Protein AF-A0A8S3K0F6-F1 (afdb_monomer_lite)

pLDDT: mean 71.6, std 8.99, range [44.22, 84.94]

Sequence (90 aa):
YFKNGKYVQFVLECRVHPSNIKVIGRETLGARTTIDSNVSNEEIAWVIETNAKKIVDFNDVDAEMICTGIMMRVTEQHPQSLPDSKWWSD

Secondary structure (DSSP, 8-state):
---TT-EEEEEEEEEE-GGGEEEEEETTTT-SS-S-SSS-TTT-EEEE--TTS--B-TT-TT-SEEEEEEEEEEESS-GGGS-S-GGG--

Radius of gyration: 16.3 Å; chains: 1; bounding box: 35×34×43 Å

Foldseek 3Di:
DDDPQKDKDKDWDKDADPVQFDFPAQPCPPDPDDPDPVDDSRRHTDGGDCVPPDQEDQPDPPRRMYGPDMDMDMDSDDPVPDPDDPVPDD

Organism: NCBI:txid392030

Structure (mmCIF, N/CA/C/O backbone):
data_AF-A0A8S3K0F6-F1
#
_entry.id   AF-A0A8S3K0F6-F1
#
loop_
_atom_site.group_PDB
_atom_site.id
_atom_site.type_symbol
_atom_site.label_atom_id
_atom_site.label_alt_id
_atom_site.label_comp_id
_atom_site.label_asym_id
_atom_site.label_entity_id
_atom_site.label_seq_id
_atom_site.pdbx_PDB_ins_code
_atom_site.Cartn_x
_atom_site.Cartn_y
_atom_site.Cartn_z
_atom_site.occupancy
_atom_site.B_iso_or_equiv
_atom_site.auth_seq_id
_atom_site.auth_comp_id
_atom_site.auth_asym_id
_atom_site.auth_atom_id
_atom_site.pdbx_PDB_model_num
ATOM 1 N N . TYR A 1 1 ? -3.940 16.821 19.907 1.00 49.62 1 TYR A N 1
ATOM 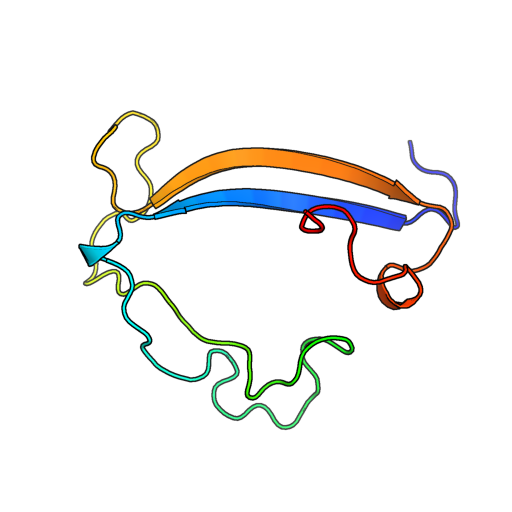2 C CA . TYR A 1 1 ? -5.409 16.867 20.054 1.00 49.62 1 TYR A CA 1
ATOM 3 C C . TYR A 1 1 ? -6.036 15.550 19.590 1.00 49.62 1 TYR A C 1
ATOM 5 O O . TYR A 1 1 ? -6.688 15.516 18.561 1.00 49.62 1 TYR A O 1
ATOM 13 N N . PHE A 1 2 ? -5.874 14.468 20.359 1.00 53.97 2 PHE A N 1
ATOM 14 C CA . PHE A 1 2 ? -6.688 13.248 20.246 1.00 53.97 2 PHE A CA 1
ATOM 15 C C . PHE A 1 2 ? -6.917 12.735 21.672 1.00 53.97 2 PHE A C 1
ATOM 17 O O . PHE A 1 2 ? -5.980 12.729 22.469 1.00 53.97 2 PHE A O 1
ATOM 24 N N . LYS A 1 3 ? -8.167 12.429 22.040 1.00 53.00 3 LYS A N 1
ATOM 25 C CA . LYS A 1 3 ? -8.486 11.887 23.373 1.00 53.00 3 LYS A CA 1
ATOM 26 C C . LYS A 1 3 ? -7.981 10.440 23.452 1.00 53.00 3 LYS A C 1
ATOM 28 O O . LYS A 1 3 ? -8.046 9.734 22.447 1.00 53.00 3 LYS A O 1
ATOM 33 N N . ASN A 1 4 ? -7.516 10.003 24.625 1.00 61.34 4 ASN A N 1
ATOM 34 C CA . ASN A 1 4 ? -7.183 8.594 24.867 1.00 61.34 4 ASN A CA 1
ATOM 35 C C . ASN A 1 4 ? -8.368 7.698 24.459 1.00 61.34 4 ASN A C 1
ATOM 37 O O . ASN A 1 4 ? -9.505 8.006 24.813 1.00 61.34 4 ASN A O 1
ATOM 41 N N . GLY A 1 5 ? -8.094 6.626 23.708 1.00 65.38 5 GLY A N 1
ATOM 42 C CA . GLY A 1 5 ? -9.101 5.677 23.209 1.00 65.38 5 GLY A CA 1
ATOM 43 C C . GLY A 1 5 ? -9.552 5.885 21.758 1.00 65.38 5 GLY A C 1
ATOM 44 O O . GLY A 1 5 ? -10.243 5.027 21.224 1.00 65.38 5 GLY A O 1
ATOM 45 N N . LYS A 1 6 ? -9.139 6.974 21.094 1.00 76.75 6 LYS A N 1
ATOM 46 C CA . LYS A 1 6 ? -9.443 7.199 19.672 1.00 76.75 6 LYS A CA 1
ATOM 47 C C . LYS A 1 6 ? -8.344 6.650 18.770 1.00 76.75 6 LYS A C 1
ATOM 49 O O . LYS A 1 6 ? -7.170 6.958 18.972 1.00 76.75 6 LYS A O 1
ATOM 54 N N . TYR A 1 7 ? -8.734 5.917 17.734 1.00 79.88 7 TYR A N 1
ATOM 55 C CA . TYR A 1 7 ? -7.855 5.479 16.656 1.00 79.88 7 TYR A CA 1
ATOM 56 C C . TYR A 1 7 ? -7.976 6.424 15.464 1.00 79.88 7 TYR A C 1
ATOM 58 O O . TYR A 1 7 ? -9.055 6.928 15.143 1.00 79.88 7 TYR A O 1
ATOM 66 N N . VAL A 1 8 ? -6.852 6.650 14.794 1.00 81.00 8 VAL A N 1
ATOM 67 C CA . VAL A 1 8 ? -6.780 7.423 13.556 1.00 81.00 8 VAL A CA 1
ATOM 68 C C . VAL A 1 8 ? -6.366 6.470 12.447 1.00 81.00 8 VAL A C 1
ATOM 70 O O . VAL A 1 8 ? -5.366 5.769 12.581 1.00 81.00 8 VAL A O 1
ATOM 73 N N . GLN A 1 9 ? -7.135 6.438 11.365 1.00 77.50 9 GLN A N 1
ATOM 74 C CA . GLN A 1 9 ? -6.801 5.678 10.166 1.00 77.50 9 GLN A CA 1
ATOM 75 C C . GLN A 1 9 ? -6.538 6.635 9.015 1.00 77.50 9 GLN A C 1
ATOM 77 O O . GLN A 1 9 ? -7.325 7.554 8.778 1.00 77.50 9 GLN A O 1
ATOM 82 N N . PHE A 1 10 ? -5.446 6.379 8.303 1.00 81.19 10 PHE A N 1
ATOM 83 C CA . PHE A 1 10 ? -5.091 7.065 7.072 1.00 81.19 10 PHE A CA 1
ATOM 84 C C . PHE A 1 10 ? -5.240 6.104 5.899 1.00 81.19 10 PHE A C 1
ATOM 86 O O . PHE A 1 10 ? -4.906 4.926 6.014 1.00 81.19 10 PHE A O 1
ATOM 93 N N . VAL A 1 11 ? -5.726 6.622 4.779 1.00 80.81 11 VAL A N 1
ATOM 94 C CA . VAL A 1 11 ? -5.765 5.929 3.495 1.00 80.81 11 VAL A CA 1
ATOM 95 C C . VAL A 1 11 ? -4.995 6.776 2.495 1.00 80.81 11 VAL A C 1
ATOM 97 O O . VAL A 1 11 ? -5.314 7.951 2.313 1.00 80.81 11 VAL A O 1
ATOM 100 N N . LEU A 1 12 ? -3.981 6.180 1.869 1.00 82.44 12 LEU A N 1
ATOM 101 C CA . LEU A 1 12 ? -3.262 6.789 0.758 1.00 82.44 12 LEU A CA 1
ATOM 102 C C . LEU A 1 12 ? -3.971 6.409 -0.542 1.00 82.44 12 LEU A C 1
ATOM 104 O O . LEU A 1 12 ? -4.052 5.231 -0.882 1.00 82.44 12 LEU A O 1
ATOM 108 N N . GLU A 1 13 ? -4.473 7.405 -1.262 1.00 80.25 13 GLU A N 1
ATOM 109 C CA . GLU A 1 13 ? -4.957 7.217 -2.624 1.00 80.25 13 GLU A CA 1
ATOM 110 C C . GLU A 1 13 ? -3.781 7.427 -3.585 1.00 80.25 13 GLU A C 1
ATOM 112 O O . GLU A 1 13 ? -3.110 8.465 -3.558 1.0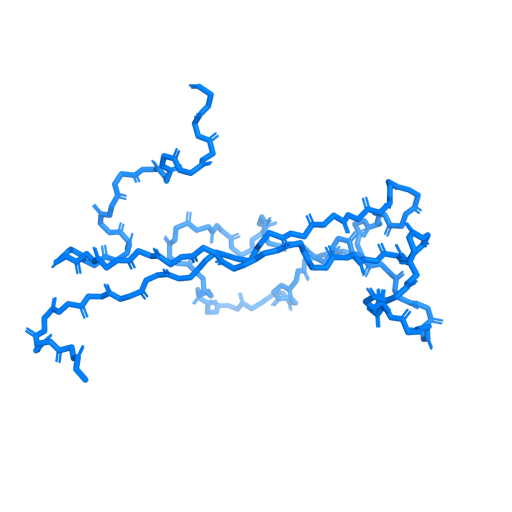0 80.25 13 GLU A O 1
ATOM 117 N N . CYS A 1 14 ? -3.513 6.428 -4.424 1.00 78.81 14 CYS A N 1
ATOM 118 C CA . CYS A 1 14 ? -2.493 6.507 -5.460 1.00 78.81 14 CYS A CA 1
ATOM 119 C C . CYS A 1 14 ? -3.043 6.015 -6.800 1.00 78.81 14 CYS A C 1
ATOM 121 O O . CYS A 1 14 ? -3.898 5.131 -6.861 1.00 78.81 14 CYS A O 1
ATOM 123 N N . ARG A 1 15 ? -2.539 6.599 -7.887 1.00 75.50 15 ARG A N 1
ATOM 124 C CA . ARG A 1 15 ? -2.747 6.132 -9.259 1.00 75.50 15 ARG A CA 1
ATOM 125 C C . ARG A 1 15 ? -1.440 5.558 -9.771 1.00 75.50 15 ARG A C 1
ATOM 127 O O . ARG A 1 15 ? -0.387 6.157 -9.574 1.00 75.50 15 ARG A O 1
ATOM 134 N N . VAL A 1 16 ? -1.524 4.415 -10.434 1.00 76.62 16 VAL A N 1
ATOM 135 C CA . VAL A 1 16 ? -0.378 3.720 -11.022 1.00 76.62 16 VAL A CA 1
ATOM 136 C C . VAL A 1 16 ? -0.719 3.443 -12.474 1.00 76.62 16 VAL A C 1
ATOM 138 O O . VAL A 1 16 ? -1.806 2.935 -12.763 1.00 76.62 16 VAL A O 1
ATOM 141 N N . HIS A 1 17 ? 0.183 3.778 -13.395 1.00 74.06 17 HIS A N 1
ATOM 142 C CA . HIS A 1 17 ? -0.041 3.454 -14.799 1.00 74.06 17 HIS A CA 1
ATOM 143 C C . HIS A 1 17 ? -0.062 1.920 -14.978 1.00 74.06 17 HIS A C 1
ATOM 145 O O . HIS A 1 17 ? 0.872 1.253 -14.520 1.00 74.06 17 HIS A O 1
ATOM 151 N N . PRO A 1 18 ? -1.066 1.323 -15.655 1.00 74.25 18 PRO A N 1
ATOM 152 C CA . PRO A 1 18 ? -1.222 -0.134 -15.713 1.00 74.25 18 PRO A CA 1
ATOM 153 C C . PRO A 1 18 ? -0.003 -0.893 -16.250 1.00 74.25 18 PRO A C 1
ATOM 155 O O . PRO A 1 18 ? 0.264 -2.007 -15.814 1.00 74.25 18 PRO A O 1
ATOM 158 N N . SER A 1 19 ? 0.775 -0.289 -17.157 1.00 73.69 19 SER A N 1
ATOM 159 C CA . SER A 1 19 ? 2.007 -0.897 -17.695 1.00 73.69 19 SER A CA 1
ATOM 160 C C . SER A 1 19 ? 3.099 -1.137 -16.649 1.00 73.69 19 SER A C 1
ATOM 162 O O . SER A 1 19 ? 4.023 -1.907 -16.903 1.00 73.69 19 SER A O 1
ATOM 164 N N . ASN A 1 20 ? 3.020 -0.454 -15.506 1.00 69.56 20 ASN A N 1
ATOM 165 C CA . ASN A 1 20 ? 4.002 -0.528 -14.426 1.00 69.56 20 ASN A CA 1
ATOM 166 C C . ASN A 1 20 ? 3.553 -1.471 -13.308 1.00 69.56 20 ASN A C 1
ATOM 168 O O . ASN A 1 20 ? 4.331 -1.751 -12.395 1.00 69.56 20 ASN A O 1
ATOM 172 N N . ILE A 1 21 ? 2.321 -1.986 -13.394 1.00 72.69 21 ILE A N 1
ATOM 173 C CA . ILE A 1 21 ? 1.841 -3.011 -12.480 1.00 72.69 21 ILE A CA 1
ATOM 174 C C . ILE A 1 21 ? 2.519 -4.322 -12.865 1.00 72.69 21 ILE A C 1
ATOM 176 O O . ILE A 1 21 ? 2.196 -4.950 -13.874 1.00 72.69 21 ILE A O 1
ATOM 180 N N . LYS A 1 22 ? 3.475 -4.741 -12.043 1.00 71.19 22 LYS A N 1
ATOM 181 C CA . LYS A 1 22 ? 4.101 -6.056 -12.126 1.00 71.19 22 LYS A CA 1
ATOM 182 C C . LYS A 1 22 ? 3.990 -6.694 -10.758 1.00 71.19 22 LYS A C 1
ATOM 184 O O . LYS A 1 22 ? 4.458 -6.133 -9.775 1.00 71.19 22 LYS A O 1
ATOM 189 N N . VAL A 1 23 ? 3.371 -7.868 -10.690 1.00 68.31 23 VAL A N 1
ATOM 190 C CA . VAL A 1 23 ? 3.384 -8.671 -9.466 1.00 68.31 23 VAL A CA 1
ATOM 191 C C . VAL A 1 23 ? 4.789 -9.254 -9.333 1.00 68.31 23 VAL A C 1
ATOM 193 O O . VAL A 1 23 ? 5.140 -10.200 -10.033 1.00 68.31 23 VAL A O 1
ATOM 196 N N . ILE A 1 24 ? 5.613 -8.653 -8.475 1.00 64.12 24 ILE A N 1
ATOM 197 C CA . ILE A 1 24 ? 7.020 -9.052 -8.278 1.00 64.12 24 ILE A CA 1
ATOM 198 C C . ILE A 1 24 ? 7.114 -10.257 -7.334 1.00 64.12 24 ILE A C 1
ATOM 200 O O . ILE A 1 24 ? 8.087 -11.008 -7.353 1.00 64.12 24 ILE A O 1
ATOM 204 N N . GLY A 1 25 ? 6.074 -10.484 -6.534 1.00 67.69 25 GLY A N 1
ATOM 205 C CA . GLY A 1 25 ? 5.985 -11.589 -5.593 1.00 67.69 25 GLY A CA 1
ATOM 206 C C . GLY A 1 25 ? 5.393 -11.137 -4.267 1.00 67.69 25 GLY A C 1
ATOM 207 O O . GLY A 1 25 ? 4.900 -10.015 -4.134 1.00 67.69 25 GLY A O 1
ATOM 208 N N . ARG A 1 26 ? 5.445 -12.029 -3.278 1.00 71.50 26 ARG A N 1
ATOM 209 C CA . ARG A 1 26 ? 4.920 -11.766 -1.935 1.00 71.50 26 ARG A CA 1
ATOM 210 C C . ARG A 1 26 ? 5.734 -10.668 -1.269 1.00 71.50 26 ARG A C 1
ATOM 212 O O . ARG A 1 26 ? 6.950 -10.802 -1.127 1.00 71.50 26 ARG A O 1
ATOM 219 N N . GLU A 1 27 ? 5.056 -9.616 -0.825 1.00 70.06 27 GLU A N 1
ATOM 220 C CA . GLU A 1 27 ? 5.696 -8.503 -0.123 1.00 70.06 27 GLU A CA 1
ATOM 221 C C . GLU A 1 27 ? 6.324 -8.956 1.185 1.00 70.06 27 GLU A C 1
ATOM 223 O O . GLU A 1 27 ? 7.405 -8.518 1.572 1.00 70.06 27 GLU A O 1
ATOM 228 N N . THR A 1 28 ? 5.679 -9.927 1.817 1.00 71.00 28 THR A N 1
ATOM 229 C CA . THR A 1 28 ? 6.039 -10.418 3.139 1.00 71.00 28 THR A CA 1
ATOM 230 C C . THR A 1 28 ? 7.338 -11.220 3.165 1.00 71.00 28 THR A C 1
ATOM 232 O O . THR A 1 28 ? 7.775 -11.592 4.248 1.00 71.00 28 THR A O 1
ATOM 235 N N . LEU A 1 29 ? 7.966 -11.512 2.014 1.00 69.62 29 LEU A N 1
ATOM 236 C CA . LEU A 1 29 ? 9.194 -12.319 1.904 1.00 69.62 29 LEU A CA 1
ATOM 237 C C . LEU A 1 29 ? 9.121 -13.657 2.677 1.00 69.62 29 LEU A C 1
ATOM 239 O O . LEU A 1 29 ? 10.134 -14.172 3.148 1.00 69.62 29 LEU A O 1
ATOM 243 N N . GLY A 1 30 ? 7.919 -14.225 2.836 1.00 70.25 30 GLY A N 1
ATOM 244 C CA . GLY A 1 30 ? 7.707 -15.438 3.632 1.00 70.25 30 GLY A CA 1
ATOM 245 C C . GLY A 1 30 ? 7.794 -15.218 5.148 1.00 70.25 30 GLY A C 1
ATOM 246 O O . GLY A 1 30 ? 8.150 -16.141 5.887 1.00 70.25 30 GLY A O 1
ATOM 247 N N . ALA A 1 31 ? 7.494 -14.007 5.626 1.00 77.00 31 ALA A N 1
ATOM 248 C CA . ALA A 1 31 ? 7.436 -13.690 7.045 1.00 77.00 31 ALA A CA 1
ATOM 249 C C . ALA A 1 31 ? 6.506 -14.664 7.782 1.00 77.00 31 ALA A C 1
ATOM 251 O O . ALA A 1 31 ? 5.341 -14.844 7.426 1.00 77.00 31 ALA A O 1
ATOM 252 N N . ARG A 1 32 ? 7.039 -15.279 8.844 1.00 78.31 32 ARG A N 1
ATOM 253 C CA . ARG A 1 32 ? 6.293 -16.200 9.721 1.00 78.31 32 ARG A CA 1
ATOM 254 C C . ARG A 1 32 ? 5.417 -15.473 10.738 1.00 78.31 32 ARG A C 1
ATOM 256 O O . ARG A 1 32 ? 4.519 -16.073 11.315 1.00 78.31 32 ARG A O 1
ATOM 263 N N . THR A 1 33 ? 5.705 -14.202 10.986 1.00 84.94 33 THR A N 1
ATOM 264 C CA . THR A 1 33 ? 4.897 -13.318 11.823 1.00 84.94 33 THR A CA 1
ATOM 265 C C . THR A 1 33 ? 3.790 -12.690 10.992 1.00 84.94 33 THR A C 1
ATOM 267 O O . THR A 1 33 ? 4.044 -12.214 9.886 1.00 84.94 33 THR A O 1
ATOM 270 N N . THR A 1 34 ? 2.577 -12.658 11.536 1.00 83.19 34 THR A N 1
ATOM 271 C CA . THR A 1 34 ? 1.445 -11.932 10.952 1.00 83.19 34 THR A CA 1
ATOM 272 C C . THR A 1 34 ? 1.788 -10.449 10.833 1.00 83.19 34 THR A C 1
ATOM 274 O O . THR A 1 34 ? 2.122 -9.824 11.840 1.00 83.19 34 THR A O 1
ATOM 277 N N . ILE A 1 35 ? 1.741 -9.907 9.613 1.00 77.62 35 ILE A N 1
ATOM 278 C CA . ILE A 1 35 ? 2.019 -8.487 9.351 1.00 77.62 35 ILE A CA 1
ATOM 279 C C . ILE A 1 35 ? 0.746 -7.659 9.531 1.00 77.62 35 ILE A C 1
ATOM 281 O O . ILE A 1 35 ? 0.761 -6.665 10.253 1.00 77.62 35 ILE A O 1
ATOM 285 N N . ASP A 1 36 ? -0.359 -8.111 8.938 1.00 77.81 36 ASP A N 1
ATOM 286 C CA . ASP A 1 36 ? -1.700 -7.565 9.142 1.00 77.81 36 ASP A CA 1
ATOM 287 C C . ASP A 1 36 ? -2.625 -8.698 9.594 1.00 77.81 36 ASP A C 1
ATOM 289 O O . ASP A 1 36 ? -2.561 -9.814 9.085 1.00 77.81 36 ASP A O 1
ATOM 293 N N . SER A 1 37 ? -3.458 -8.444 10.596 1.00 77.50 37 SER A N 1
ATOM 294 C CA . SER A 1 37 ? -4.377 -9.449 11.133 1.00 77.50 37 SER A CA 1
ATOM 295 C C . SER A 1 37 ? -5.656 -9.621 10.307 1.00 77.50 37 SER A C 1
ATOM 297 O O . SER A 1 37 ? -6.388 -10.580 10.546 1.00 77.50 37 SER A O 1
ATOM 299 N N . ASN A 1 38 ? -5.927 -8.724 9.355 1.00 75.50 38 ASN A N 1
ATOM 300 C CA . ASN A 1 38 ? -7.082 -8.758 8.455 1.00 75.50 38 ASN A CA 1
ATOM 301 C C . ASN A 1 38 ? -6.744 -9.316 7.066 1.00 75.50 38 ASN A C 1
ATOM 303 O O . ASN A 1 38 ? -7.655 -9.723 6.353 1.00 75.50 38 ASN A O 1
ATOM 307 N N . VAL A 1 39 ? -5.467 -9.318 6.669 1.00 78.00 39 VAL A N 1
ATOM 308 C CA . VAL A 1 39 ? -5.017 -9.745 5.334 1.00 78.00 39 VAL A CA 1
ATOM 309 C C . VAL A 1 39 ? -3.955 -10.826 5.483 1.00 78.00 39 VAL A C 1
ATOM 311 O O . VAL A 1 39 ? -2.983 -10.648 6.216 1.00 78.00 39 VAL A O 1
ATOM 314 N N . SER A 1 40 ? -4.115 -11.958 4.791 1.00 82.19 40 SER A N 1
ATOM 315 C CA . SER A 1 40 ? -3.116 -13.026 4.847 1.00 82.19 40 SER A CA 1
ATOM 316 C C . SER A 1 40 ? -1.783 -12.542 4.277 1.00 82.19 40 SER A C 1
ATOM 318 O O . SER A 1 40 ? -1.748 -11.925 3.216 1.00 82.19 40 SER A O 1
ATOM 320 N N . ASN A 1 41 ? -0.661 -12.903 4.910 1.00 81.75 41 ASN A N 1
ATOM 321 C CA . ASN A 1 41 ? 0.683 -12.602 4.395 1.00 81.75 41 ASN A CA 1
ATOM 322 C C . ASN A 1 41 ? 0.913 -13.104 2.950 1.00 81.75 41 ASN A C 1
ATOM 324 O O . ASN A 1 41 ? 1.829 -12.641 2.273 1.00 81.75 41 ASN A O 1
ATOM 328 N N . GLU A 1 42 ? 0.118 -14.071 2.491 1.00 80.75 42 GLU A N 1
ATOM 329 C CA . GLU A 1 42 ? 0.173 -14.634 1.138 1.00 80.75 42 GLU A CA 1
ATOM 330 C C . GLU A 1 42 ? -0.530 -13.753 0.092 1.00 80.75 42 GLU A C 1
ATOM 332 O O . GLU A 1 42 ? -0.242 -13.874 -1.097 1.00 80.75 42 GLU A O 1
ATOM 337 N N . GLU A 1 43 ? -1.438 -12.882 0.536 1.00 78.12 43 GLU A N 1
ATOM 338 C CA . GLU A 1 43 ? -2.235 -11.969 -0.292 1.00 78.12 43 GLU A CA 1
ATOM 339 C C . GLU A 1 43 ? -1.576 -10.588 -0.433 1.00 78.12 43 GLU A C 1
ATOM 341 O O . GLU A 1 43 ? -1.970 -9.799 -1.290 1.00 78.12 43 GLU A O 1
ATOM 346 N N . ILE A 1 44 ? -0.547 -10.294 0.371 1.00 79.75 44 ILE A N 1
ATOM 347 C CA . ILE A 1 44 ? 0.210 -9.040 0.301 1.00 79.75 44 ILE A CA 1
ATOM 348 C C . ILE A 1 44 ? 1.335 -9.191 -0.735 1.00 79.75 44 ILE A C 1
ATOM 350 O O . ILE A 1 44 ? 2.222 -10.042 -0.593 1.00 79.75 44 ILE A O 1
ATOM 354 N N . ALA A 1 45 ? 1.319 -8.361 -1.778 1.00 77.00 45 ALA A N 1
ATOM 355 C CA . ALA A 1 45 ? 2.238 -8.454 -2.909 1.00 77.00 45 ALA A CA 1
ATOM 356 C C . ALA A 1 45 ? 2.842 -7.099 -3.299 1.00 77.00 45 ALA A C 1
ATOM 358 O O . ALA A 1 45 ? 2.153 -6.081 -3.330 1.00 77.00 45 ALA A O 1
ATOM 359 N N . TRP A 1 46 ? 4.114 -7.117 -3.712 1.00 69.38 46 TRP A N 1
ATOM 360 C CA . TRP A 1 46 ? 4.730 -5.980 -4.396 1.00 69.38 46 TRP A CA 1
ATOM 361 C C . TRP A 1 46 ? 4.148 -5.882 -5.806 1.00 69.38 46 TRP A C 1
ATOM 363 O O . TRP A 1 46 ? 4.345 -6.785 -6.623 1.00 69.38 46 TRP A O 1
ATOM 373 N N . VAL A 1 47 ? 3.437 -4.791 -6.087 1.00 71.44 47 VAL A N 1
ATOM 374 C CA . VAL A 1 47 ? 2.713 -4.598 -7.355 1.00 71.44 47 VAL A CA 1
ATOM 375 C C . VAL A 1 47 ? 3.393 -3.635 -8.331 1.00 71.44 47 VAL A C 1
ATOM 377 O O . VAL A 1 47 ? 2.888 -3.460 -9.435 1.00 71.44 47 VAL A O 1
ATOM 380 N N . ILE A 1 48 ? 4.523 -3.010 -7.973 1.00 67.69 48 ILE A N 1
ATOM 381 C CA . ILE A 1 48 ? 5.190 -1.990 -8.806 1.00 67.69 48 ILE A CA 1
ATOM 382 C C . ILE A 1 48 ? 6.686 -2.271 -8.898 1.00 67.69 48 ILE A C 1
ATOM 384 O O . ILE A 1 48 ? 7.380 -2.309 -7.881 1.00 67.69 48 ILE A O 1
ATOM 388 N N . GLU A 1 49 ? 7.187 -2.436 -10.125 1.00 64.94 49 GLU A N 1
ATOM 389 C CA . GLU A 1 49 ? 8.615 -2.614 -10.407 1.00 64.94 49 GLU A CA 1
ATOM 390 C C . GLU A 1 49 ? 9.235 -1.287 -10.813 1.00 64.94 49 GLU A C 1
ATOM 392 O O . GLU A 1 49 ? 8.867 -0.690 -11.819 1.00 64.94 49 GLU A O 1
ATOM 397 N N . THR A 1 50 ? 10.20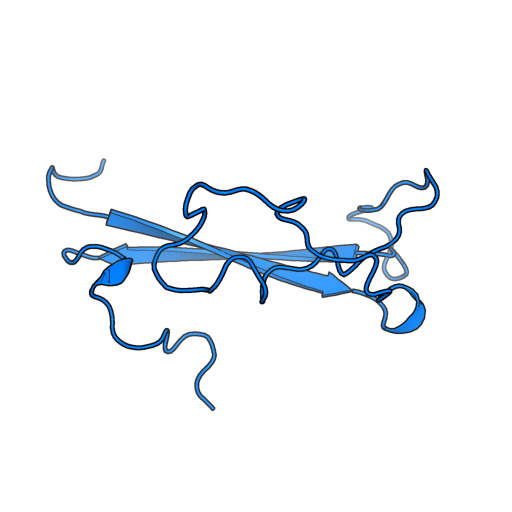5 -0.836 -10.028 1.00 61.50 50 THR A N 1
ATOM 398 C CA . THR A 1 50 ? 10.676 0.549 -10.085 1.00 61.50 50 THR A CA 1
ATOM 399 C C . THR A 1 50 ? 11.926 0.707 -10.943 1.00 61.50 50 THR A C 1
ATOM 401 O O . THR A 1 50 ? 12.291 1.830 -11.265 1.00 61.50 50 THR A O 1
ATOM 404 N N . ASN A 1 51 ? 12.601 -0.394 -11.317 1.00 63.41 51 ASN A N 1
ATOM 405 C CA . ASN A 1 51 ? 13.811 -0.431 -12.159 1.00 63.41 51 ASN A CA 1
ATOM 406 C C . ASN A 1 51 ? 14.811 0.720 -11.886 1.00 63.41 51 ASN A C 1
ATOM 408 O O . ASN A 1 51 ? 15.422 1.256 -12.808 1.00 63.41 51 ASN A O 1
ATOM 412 N N . ALA A 1 52 ? 14.959 1.113 -10.613 1.00 59.22 52 ALA A N 1
ATOM 413 C CA . ALA A 1 52 ? 15.779 2.239 -10.146 1.00 59.22 52 ALA A CA 1
ATOM 414 C C . ALA A 1 52 ? 15.417 3.645 -10.695 1.00 59.22 52 ALA A C 1
ATOM 416 O O . ALA A 1 52 ? 16.218 4.575 -10.582 1.00 59.22 52 ALA A O 1
ATOM 417 N N . LYS A 1 53 ? 14.216 3.843 -11.248 1.00 63.56 53 LYS A N 1
ATOM 418 C CA . LYS A 1 53 ? 13.675 5.159 -11.61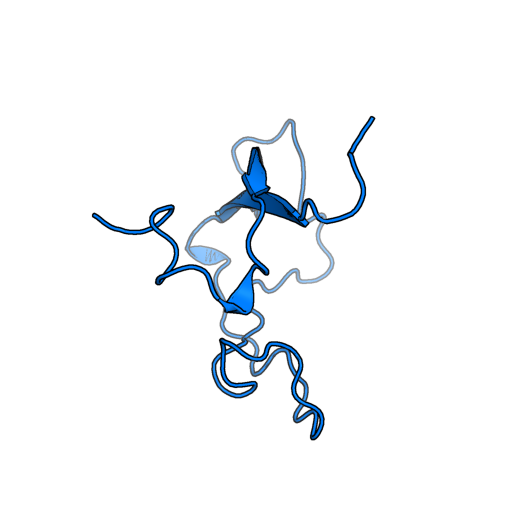8 1.00 63.56 53 LYS A CA 1
ATOM 419 C C . LYS A 1 53 ? 13.024 5.865 -10.424 1.00 63.56 53 LYS A C 1
ATOM 421 O O . LYS A 1 53 ? 12.647 5.240 -9.433 1.00 63.56 53 LYS A O 1
ATOM 426 N N . LYS A 1 54 ? 12.870 7.192 -10.521 1.00 58.50 54 LYS A N 1
ATOM 427 C CA . LYS A 1 54 ? 12.038 7.963 -9.584 1.00 58.50 54 LYS A CA 1
ATOM 428 C C . LYS A 1 54 ? 10.572 7.578 -9.798 1.00 58.50 54 LYS A C 1
ATOM 430 O O . LYS A 1 54 ? 10.016 7.847 -10.852 1.00 58.50 54 LYS A O 1
ATOM 435 N N . ILE A 1 55 ? 9.990 6.943 -8.785 1.00 62.91 55 ILE A N 1
ATOM 436 C CA . ILE A 1 55 ? 8.634 6.367 -8.805 1.00 62.91 55 ILE A CA 1
ATOM 437 C C . ILE A 1 55 ? 7.565 7.454 -8.689 1.00 62.91 55 ILE A C 1
ATOM 439 O O . ILE A 1 55 ? 6.467 7.309 -9.214 1.00 62.91 55 ILE A O 1
ATOM 443 N N . VAL A 1 56 ? 7.898 8.534 -7.981 1.00 61.50 56 VAL A N 1
ATOM 444 C CA . VAL A 1 56 ? 6.970 9.607 -7.642 1.00 61.50 56 VAL A CA 1
ATOM 445 C C . VAL A 1 56 ? 7.564 10.925 -8.113 1.00 61.50 56 VAL A C 1
ATOM 447 O O . VAL A 1 56 ? 8.579 11.384 -7.581 1.00 61.50 56 VAL A O 1
ATOM 450 N N . ASP A 1 57 ? 6.910 11.529 -9.096 1.00 66.19 57 ASP A N 1
ATOM 451 C CA . ASP A 1 57 ? 7.084 12.930 -9.454 1.00 66.19 57 ASP A CA 1
ATOM 452 C C . ASP A 1 57 ? 5.709 13.597 -9.417 1.00 66.19 57 ASP A C 1
ATOM 454 O O . ASP A 1 57 ? 4.809 13.269 -10.181 1.00 66.19 57 ASP A O 1
ATOM 458 N N . PHE A 1 58 ? 5.535 14.517 -8.471 1.00 63.88 58 PHE A N 1
ATOM 459 C CA . PHE A 1 58 ? 4.262 15.198 -8.239 1.00 63.88 58 PHE A CA 1
ATOM 460 C C . PHE A 1 58 ? 3.903 16.208 -9.337 1.00 63.88 58 PHE A C 1
ATOM 462 O O . PHE A 1 58 ? 2.777 16.703 -9.349 1.00 63.88 58 PHE A O 1
ATOM 469 N N . ASN A 1 59 ? 4.845 16.540 -10.224 1.00 66.88 59 ASN A N 1
ATOM 470 C CA . ASN A 1 59 ? 4.635 17.485 -11.320 1.00 66.88 59 ASN A CA 1
ATOM 471 C C . ASN A 1 59 ? 4.556 16.800 -12.689 1.00 66.88 59 ASN A C 1
ATOM 473 O O . ASN A 1 59 ? 4.337 17.485 -13.687 1.00 66.88 59 ASN A O 1
ATOM 477 N N . ASP A 1 60 ? 4.735 15.480 -12.741 1.00 70.25 60 ASP A N 1
ATOM 478 C CA . ASP A 1 60 ? 4.672 14.695 -13.967 1.00 70.25 60 ASP A CA 1
ATOM 479 C C . ASP A 1 60 ? 3.355 13.911 -14.010 1.00 70.25 60 ASP A C 1
ATOM 481 O O . ASP A 1 60 ? 3.084 13.047 -13.174 1.00 70.25 60 ASP A O 1
ATOM 485 N N . VAL A 1 61 ? 2.512 14.238 -14.990 1.00 66.62 61 VAL A N 1
ATOM 486 C CA . VAL A 1 61 ? 1.228 13.556 -15.214 1.00 66.62 61 VAL A CA 1
ATOM 487 C C . VAL A 1 61 ? 1.406 12.127 -15.732 1.00 66.62 61 VAL A C 1
ATOM 489 O O . VAL A 1 61 ? 0.486 11.323 -15.589 1.00 66.62 61 VAL A O 1
ATOM 492 N N . ASP A 1 62 ? 2.582 11.815 -16.279 1.00 68.69 62 ASP A N 1
ATOM 493 C CA . ASP A 1 62 ? 2.961 10.502 -16.799 1.00 68.69 62 ASP A CA 1
ATOM 494 C C . ASP A 1 62 ? 3.850 9.725 -15.807 1.00 68.69 62 ASP A C 1
ATOM 496 O O . ASP A 1 62 ? 4.399 8.671 -16.150 1.00 68.69 62 ASP A O 1
ATOM 500 N N . ALA A 1 63 ? 3.984 10.212 -14.564 1.00 69.38 63 ALA A N 1
ATOM 501 C CA . ALA A 1 63 ? 4.732 9.526 -13.518 1.00 69.38 63 ALA A CA 1
ATOM 502 C C . ALA A 1 63 ? 4.217 8.095 -13.295 1.00 69.38 63 ALA A C 1
ATOM 504 O O . ALA A 1 63 ? 3.019 7.804 -13.355 1.00 69.38 63 ALA A O 1
ATOM 505 N N . GLU A 1 64 ? 5.143 7.189 -12.972 1.00 70.69 64 GLU A N 1
ATOM 506 C CA . GLU A 1 64 ? 4.829 5.767 -12.809 1.00 70.69 64 GLU A CA 1
ATOM 507 C C . GLU A 1 64 ? 3.858 5.516 -11.636 1.00 70.69 64 GLU A C 1
ATOM 509 O O . GLU A 1 64 ? 3.024 4.607 -11.716 1.00 70.69 64 GLU A O 1
ATOM 514 N N . MET A 1 65 ? 3.918 6.359 -10.598 1.00 74.94 65 MET A N 1
ATOM 515 C CA . MET A 1 65 ? 2.939 6.470 -9.518 1.00 74.94 65 MET A CA 1
ATOM 516 C C . MET A 1 65 ? 2.686 7.944 -9.167 1.00 74.94 65 MET A C 1
ATOM 518 O O . MET A 1 65 ? 3.619 8.719 -8.953 1.00 74.94 65 MET A O 1
ATOM 522 N N . ILE A 1 66 ? 1.415 8.304 -8.990 1.00 70.75 66 ILE A N 1
ATOM 523 C CA . ILE A 1 66 ? 0.987 9.614 -8.486 1.00 70.75 66 ILE A CA 1
ATOM 524 C C . ILE A 1 66 ? 0.195 9.408 -7.194 1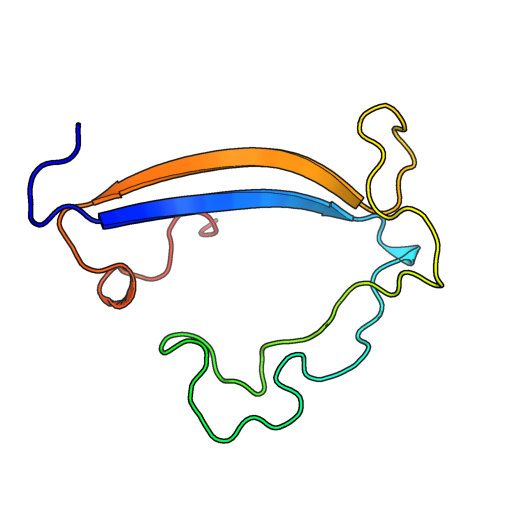.00 70.75 66 ILE A C 1
ATOM 526 O O . ILE A 1 66 ? -0.850 8.758 -7.204 1.00 70.75 66 ILE A O 1
ATOM 530 N N . CYS A 1 67 ? 0.654 9.983 -6.081 1.00 74.81 67 CYS A N 1
ATOM 531 C CA . CYS A 1 67 ? -0.150 10.065 -4.859 1.00 74.81 67 CYS A CA 1
ATOM 532 C C . CYS A 1 67 ? -1.178 11.189 -5.022 1.00 74.81 67 CYS A C 1
ATOM 534 O O . CYS A 1 67 ? -0.805 12.360 -5.085 1.00 74.81 67 CYS A O 1
ATOM 536 N N . THR A 1 68 ? -2.462 10.846 -5.101 1.00 73.56 68 THR A N 1
ATOM 537 C CA . THR A 1 68 ? -3.532 11.811 -5.398 1.00 73.56 68 THR A CA 1
ATOM 538 C C . THR A 1 68 ? -4.157 12.411 -4.150 1.00 73.56 68 THR A C 1
ATOM 540 O O . THR A 1 68 ? -4.696 13.515 -4.212 1.00 73.56 68 THR A O 1
ATOM 543 N N . GLY A 1 69 ? -4.057 11.733 -3.006 1.00 75.50 69 GLY A N 1
ATOM 544 C CA . GLY A 1 69 ? -4.628 12.239 -1.767 1.00 75.50 69 GLY A CA 1
ATOM 545 C C . GLY A 1 69 ? -4.343 11.371 -0.550 1.00 75.50 69 GLY A C 1
ATOM 546 O O . GLY A 1 69 ? -3.941 10.213 -0.648 1.00 75.50 69 GLY A O 1
ATOM 547 N N . ILE A 1 70 ? -4.575 11.958 0.622 1.00 82.81 70 ILE A N 1
ATOM 548 C CA . ILE A 1 70 ? -4.600 11.254 1.903 1.00 82.81 70 ILE A CA 1
ATOM 549 C C . ILE A 1 70 ? -5.977 11.490 2.514 1.00 82.81 70 ILE A C 1
ATOM 551 O O . ILE A 1 70 ? -6.356 12.631 2.779 1.00 82.81 70 ILE A O 1
ATOM 555 N N . MET A 1 71 ? -6.715 10.413 2.764 1.00 81.31 71 MET A N 1
ATOM 556 C CA . MET A 1 71 ? -7.957 10.458 3.531 1.00 81.31 71 MET A CA 1
ATOM 557 C C . MET A 1 71 ? -7.674 10.084 4.984 1.00 81.31 71 MET A C 1
ATOM 559 O O . MET A 1 71 ? -6.855 9.212 5.269 1.00 81.31 71 MET A O 1
ATOM 563 N N . MET A 1 72 ? -8.364 10.737 5.914 1.00 84.50 72 MET A N 1
ATOM 564 C CA . MET A 1 72 ? -8.222 10.509 7.350 1.00 84.50 72 MET A CA 1
ATOM 565 C C . MET A 1 72 ? -9.597 10.264 7.960 1.00 84.50 72 MET A C 1
ATOM 567 O O . MET A 1 72 ? -10.530 11.028 7.713 1.00 84.50 72 MET A O 1
ATOM 571 N N . ARG A 1 73 ? -9.717 9.245 8.815 1.00 82.25 73 ARG A N 1
ATOM 572 C CA . ARG A 1 73 ? -10.873 9.093 9.707 1.00 82.25 73 ARG A CA 1
ATOM 573 C C . ARG A 1 73 ? -10.442 8.849 11.143 1.00 82.25 73 ARG A C 1
ATOM 575 O O . ARG A 1 73 ? -9.434 8.194 11.402 1.00 82.25 73 ARG A O 1
ATOM 582 N N . VAL A 1 74 ? -11.241 9.361 12.072 1.00 84.38 74 VAL A N 1
ATOM 583 C CA . VAL A 1 74 ? -11.096 9.117 13.509 1.00 84.38 74 VAL A CA 1
ATOM 584 C C . VAL A 1 74 ? -12.227 8.197 13.947 1.00 84.38 74 VAL A C 1
ATOM 586 O O . VAL A 1 74 ? -13.378 8.420 13.581 1.00 84.38 74 VAL A O 1
ATOM 589 N N . THR A 1 75 ? -11.906 7.171 14.723 1.00 80.62 75 THR A N 1
ATOM 590 C CA . THR A 1 75 ? -12.863 6.170 15.206 1.00 80.62 75 THR A CA 1
ATOM 591 C C . THR A 1 75 ? -12.596 5.838 16.671 1.00 80.62 75 THR A C 1
ATOM 593 O O . THR A 1 75 ? -11.464 5.919 17.143 1.00 80.62 75 THR A O 1
ATOM 596 N N . GLU A 1 76 ? -13.646 5.471 17.400 1.00 83.38 76 GLU A N 1
ATOM 597 C CA . GLU A 1 76 ? -13.548 4.980 18.784 1.00 83.38 76 GLU A CA 1
ATOM 598 C C . GLU A 1 76 ? -13.274 3.464 18.839 1.00 83.38 76 GLU A C 1
ATOM 600 O O . GLU A 1 76 ? -12.930 2.929 19.887 1.00 83.38 76 GLU A O 1
ATOM 605 N N . GLN A 1 77 ? -13.444 2.755 17.719 1.00 78.31 77 GLN A N 1
ATOM 606 C CA . GLN A 1 77 ? -13.231 1.309 17.623 1.00 78.31 77 GLN A CA 1
ATOM 607 C C . GLN A 1 77 ? -11.869 1.004 17.006 1.00 78.31 77 GLN A C 1
ATOM 609 O O . GLN A 1 77 ? -11.437 1.696 16.080 1.00 78.31 77 GLN A O 1
ATOM 614 N N . HIS A 1 78 ? -11.215 -0.054 17.489 1.00 80.06 78 HIS A N 1
ATOM 615 C CA . HIS A 1 78 ? -9.953 -0.515 16.921 1.00 80.06 78 HIS A CA 1
ATOM 616 C C . HIS A 1 78 ? -10.127 -0.809 15.416 1.00 80.06 78 HIS A C 1
ATOM 618 O O . HIS A 1 78 ? -11.108 -1.457 15.052 1.00 80.06 78 HIS A O 1
ATOM 624 N N . PRO A 1 79 ? -9.193 -0.386 14.540 1.00 73.88 79 PRO A N 1
ATOM 625 C CA . PRO A 1 79 ? -9.222 -0.622 13.094 1.00 73.88 79 PRO A CA 1
ATOM 626 C C . PRO A 1 79 ? -9.642 -2.028 12.656 1.00 73.88 79 PRO A C 1
ATOM 628 O O . PRO A 1 79 ? -10.456 -2.160 11.753 1.00 73.88 79 PRO A O 1
ATOM 631 N N . GLN A 1 80 ? -9.120 -3.052 13.333 1.00 73.50 80 GLN A N 1
ATOM 632 C CA . GLN A 1 80 ? -9.400 -4.472 13.072 1.00 73.50 80 GLN A CA 1
ATOM 633 C C . GLN A 1 80 ? -10.850 -4.891 13.384 1.00 73.50 80 GLN A C 1
ATOM 635 O O . GLN A 1 80 ? -11.328 -5.907 12.902 1.00 73.50 80 GLN A O 1
ATOM 640 N N . SER A 1 81 ? -11.547 -4.147 14.242 1.00 79.25 81 SER A N 1
ATOM 641 C CA . SER A 1 81 ? -12.934 -4.435 14.629 1.00 79.25 81 SER A CA 1
ATOM 642 C C . SER A 1 81 ? -13.951 -3.698 13.764 1.00 79.25 81 SER A C 1
ATOM 644 O O . SER A 1 81 ? -15.154 -3.873 13.954 1.00 79.25 81 SER A O 1
ATOM 646 N N . LEU A 1 82 ? -13.487 -2.841 12.854 1.00 72.12 82 LEU A N 1
ATOM 647 C CA . LEU A 1 82 ? -14.375 -2.173 11.922 1.00 72.12 82 LEU A CA 1
ATOM 648 C C . LEU A 1 82 ? -14.863 -3.194 10.893 1.00 72.12 82 LEU A C 1
ATOM 650 O O . LEU A 1 82 ? -14.074 -4.035 10.464 1.00 72.12 82 LEU A O 1
ATOM 654 N N . PRO A 1 83 ? -16.137 -3.121 10.476 1.00 70.31 83 PRO A N 1
ATOM 655 C CA . PRO A 1 83 ? -16.600 -3.913 9.346 1.00 70.31 83 PRO A CA 1
ATOM 656 C C . PRO A 1 83 ? -15.727 -3.628 8.121 1.00 70.31 83 PRO A C 1
ATOM 658 O O . PRO A 1 83 ? -15.152 -2.531 8.030 1.00 70.31 83 PRO A O 1
ATOM 661 N N . ASP A 1 84 ? -15.669 -4.596 7.197 1.00 66.69 84 ASP A N 1
ATOM 662 C CA . ASP A 1 84 ? -14.939 -4.477 5.934 1.00 66.69 84 ASP A CA 1
ATOM 663 C C . ASP A 1 84 ? -15.081 -3.071 5.380 1.00 66.69 84 ASP A C 1
ATOM 665 O O . ASP A 1 84 ? -16.167 -2.478 5.320 1.00 66.69 84 ASP A O 1
ATOM 669 N N . SER A 1 85 ? -13.922 -2.491 5.112 1.00 61.59 85 SER A N 1
ATOM 670 C CA . SER A 1 85 ? -13.808 -1.058 5.015 1.00 61.59 85 SER A CA 1
ATOM 671 C C . SER A 1 85 ? -14.691 -0.513 3.890 1.00 61.59 85 SER A C 1
ATOM 673 O O . SER A 1 85 ? -14.404 -0.685 2.709 1.00 61.59 85 SER A O 1
ATOM 675 N N . LYS A 1 86 ? -15.725 0.239 4.284 1.00 54.44 86 LYS A N 1
ATOM 676 C CA . LYS A 1 86 ? -16.652 0.957 3.394 1.00 54.44 86 LYS A CA 1
ATOM 677 C C . LYS A 1 86 ? -15.986 1.946 2.431 1.00 54.44 86 LYS A C 1
ATOM 679 O O . LYS A 1 86 ? -16.663 2.449 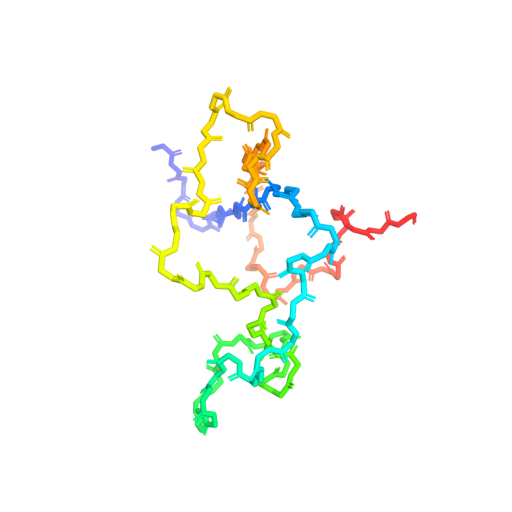1.548 1.00 54.44 86 LYS A O 1
ATOM 684 N N . TRP A 1 87 ? -14.691 2.239 2.591 1.00 59.94 87 TRP A N 1
ATOM 685 C CA . TRP A 1 87 ? -13.930 3.047 1.628 1.00 59.94 87 TRP A CA 1
ATOM 686 C C . TRP A 1 87 ? -13.943 2.444 0.213 1.00 59.94 87 TRP A C 1
ATOM 688 O O . TRP A 1 87 ? -13.783 3.185 -0.748 1.00 59.94 87 TRP A O 1
ATOM 698 N N . TRP A 1 88 ? -14.128 1.124 0.100 1.00 55.22 88 TRP A N 1
ATOM 699 C CA . TRP A 1 88 ? -14.015 0.355 -1.147 1.00 55.22 88 TRP A CA 1
ATOM 700 C C . TRP A 1 88 ? -15.294 -0.420 -1.490 1.00 55.22 88 TRP A C 1
ATOM 702 O O . TRP A 1 88 ? -15.278 -1.265 -2.379 1.00 55.22 88 TRP A O 1
ATOM 712 N N . SER A 1 89 ? -16.377 -0.204 -0.738 1.00 47.84 89 SER A N 1
ATOM 713 C CA . SER A 1 89 ? -17.672 -0.796 -1.072 1.00 47.84 89 SER A CA 1
ATOM 714 C C . SER A 1 89 ? -18.313 0.024 -2.184 1.00 47.84 89 SER A C 1
ATOM 716 O O . SER A 1 89 ? -18.614 1.194 -1.945 1.00 47.84 89 SER A O 1
ATOM 718 N N . ASP A 1 90 ? -18.526 -0.594 -3.344 1.00 44.22 90 ASP A N 1
ATOM 719 C CA . ASP A 1 90 ? -19.512 -0.124 -4.326 1.00 44.22 90 ASP A CA 1
ATOM 720 C C . ASP A 1 90 ? -20.922 -0.045 -3.703 1.00 44.22 90 ASP A C 1
ATOM 722 O O . ASP A 1 90 ? -21.266 -0.917 -2.860 1.00 44.22 90 ASP A O 1
#